Protein AF-A0A0U2ZY73-F1 (afdb_monomer_lite)

pLDDT: mean 90.76, std 13.46, range [48.34, 98.81]

Foldseek 3Di:
DDDDDDPPPPPPDDDDVVVVLQDKDWDDWEAFPVNQKIKTWIFGHDPPPVDDDDGTAIFIWMAGPVRDIDGDGDDRHHDDPDYADNVRPGD

Radius of gyration: 20.12 Å; chains: 1; bounding box: 36×16×78 Å

Sequence (91 aa):
MFLSASAAAAQENVFTPQHVAKLRVVTEVAIAPDGSQIAYVLTVPRDIPKEKDGPAWTELHVVDAKGTSAPFITGPVNIGAVAWTPDGKSI

Structure (mmCIF, N/CA/C/O backbone):
data_AF-A0A0U2ZY73-F1
#
_entry.id   AF-A0A0U2ZY73-F1
#
loop_
_atom_site.group_PDB
_atom_site.id
_atom_site.type_symbol
_atom_site.label_atom_id
_atom_site.label_alt_id
_atom_site.label_comp_id
_atom_site.label_asym_id
_atom_site.label_entity_id
_atom_site.label_seq_id
_atom_site.pdbx_PDB_ins_code
_atom_site.Cartn_x
_atom_site.Cartn_y
_atom_site.Cartn_z
_atom_site.occupancy
_atom_site.B_iso_or_equiv
_atom_site.auth_seq_id
_atom_site.auth_comp_id
_atom_site.auth_asym_id
_atom_site.auth_atom_id
_atom_site.pdbx_PDB_model_num
ATOM 1 N N . MET A 1 1 ? 3.805 -4.704 -59.903 1.00 53.50 1 MET A N 1
ATOM 2 C CA . MET A 1 1 ? 4.157 -3.614 -58.969 1.00 53.50 1 MET A CA 1
ATOM 3 C C . MET A 1 1 ? 3.354 -3.860 -57.701 1.00 53.50 1 MET A C 1
ATOM 5 O O . MET A 1 1 ? 2.135 -3.818 -57.771 1.00 53.50 1 MET A O 1
ATOM 9 N N . PHE A 1 2 ? 3.998 -4.297 -56.618 1.00 48.34 2 PHE A N 1
ATOM 10 C CA . PHE A 1 2 ? 3.312 -4.735 -55.396 1.00 48.34 2 PHE A CA 1
ATOM 11 C C . PHE A 1 2 ? 2.993 -3.529 -54.501 1.00 48.34 2 PHE A C 1
ATOM 13 O O . PHE A 1 2 ? 3.875 -2.712 -54.246 1.00 48.34 2 PHE A O 1
ATOM 20 N N . LEU A 1 3 ? 1.741 -3.416 -54.043 1.00 52.88 3 LEU A N 1
ATOM 21 C CA . LEU A 1 3 ? 1.348 -2.484 -52.985 1.00 52.88 3 LEU A CA 1
ATOM 22 C C . LEU A 1 3 ? 1.787 -3.063 -51.632 1.00 52.88 3 LEU A C 1
ATOM 24 O O . LEU A 1 3 ? 1.316 -4.130 -51.243 1.00 52.88 3 LEU A O 1
ATOM 28 N N . SER A 1 4 ? 2.651 -2.352 -50.906 1.00 61.06 4 SER A N 1
ATOM 29 C CA . SER A 1 4 ? 2.921 -2.629 -49.491 1.00 61.06 4 SER A CA 1
ATOM 30 C C . SER A 1 4 ? 1.871 -1.942 -48.623 1.00 61.06 4 SER A C 1
ATOM 32 O O . SER A 1 4 ? 1.758 -0.717 -48.640 1.00 61.06 4 SER A O 1
ATOM 34 N N . ALA A 1 5 ? 1.127 -2.719 -47.837 1.00 60.69 5 ALA A N 1
ATOM 35 C CA . ALA A 1 5 ? 0.329 -2.198 -46.734 1.00 60.69 5 ALA A CA 1
ATOM 36 C C . ALA A 1 5 ? 1.235 -2.001 -45.507 1.00 60.69 5 ALA A C 1
ATOM 38 O O . ALA A 1 5 ? 1.963 -2.911 -45.112 1.00 60.69 5 ALA A O 1
ATOM 39 N N . SER A 1 6 ? 1.211 -0.806 -44.915 1.00 61.81 6 SER A N 1
ATOM 40 C CA . SER A 1 6 ? 1.952 -0.492 -43.690 1.00 61.81 6 SER A CA 1
ATOM 41 C C . SER A 1 6 ? 1.294 -1.173 -42.484 1.00 61.81 6 SER A C 1
ATOM 43 O O . SER A 1 6 ? 0.152 -0.870 -42.145 1.00 61.81 6 SER A O 1
ATOM 45 N N . ALA A 1 7 ? 2.015 -2.080 -41.823 1.00 58.88 7 ALA A N 1
ATOM 46 C CA . ALA A 1 7 ? 1.582 -2.789 -40.615 1.00 58.88 7 ALA A CA 1
ATOM 47 C C . ALA A 1 7 ? 1.846 -1.981 -39.324 1.00 58.88 7 ALA A C 1
ATOM 49 O O . ALA A 1 7 ? 2.307 -2.521 -38.323 1.00 58.88 7 ALA A O 1
ATOM 50 N N . ALA A 1 8 ? 1.598 -0.669 -39.332 1.00 57.28 8 ALA A N 1
ATOM 51 C CA . ALA A 1 8 ? 2.030 0.223 -38.250 1.00 57.28 8 ALA A CA 1
ATOM 52 C C . ALA A 1 8 ? 1.091 0.290 -37.022 1.00 57.28 8 ALA A C 1
ATOM 54 O O . ALA A 1 8 ? 1.360 1.059 -36.108 1.00 57.28 8 ALA A O 1
ATOM 55 N N . ALA A 1 9 ? 0.008 -0.492 -36.958 1.00 55.78 9 ALA A N 1
ATOM 56 C CA . ALA A 1 9 ? -1.034 -0.316 -35.932 1.00 55.78 9 ALA A CA 1
ATOM 57 C C . ALA A 1 9 ? -1.074 -1.385 -34.814 1.00 55.78 9 ALA A C 1
ATOM 59 O O . ALA A 1 9 ? -1.995 -1.371 -34.005 1.00 55.78 9 ALA A O 1
ATOM 60 N N . ALA A 1 10 ? -0.112 -2.316 -34.740 1.00 58.25 10 ALA A N 1
ATOM 61 C CA . ALA A 1 10 ? -0.154 -3.428 -33.770 1.00 58.25 10 ALA A CA 1
ATOM 62 C C . ALA A 1 10 ? 0.761 -3.262 -32.536 1.00 58.25 10 ALA A C 1
ATOM 64 O O . ALA A 1 10 ? 0.703 -4.078 -31.619 1.00 58.25 10 ALA A O 1
ATOM 65 N N . GLN A 1 11 ? 1.609 -2.228 -32.491 1.00 61.06 11 GLN A N 1
ATOM 66 C CA . GLN A 1 11 ? 2.670 -2.118 -31.477 1.00 61.06 11 GLN A CA 1
ATOM 67 C C . GLN A 1 11 ? 2.185 -1.597 -30.108 1.00 61.06 11 GLN A C 1
ATOM 69 O O . GLN A 1 11 ? 2.848 -1.831 -29.102 1.00 61.06 11 GLN A O 1
ATOM 74 N N . GLU A 1 12 ? 1.032 -0.927 -30.040 1.00 62.22 12 GLU A N 1
ATOM 75 C CA . GLU A 1 12 ? 0.586 -0.194 -28.838 1.00 62.22 12 GLU A CA 1
ATOM 76 C C . GLU A 1 12 ? 0.180 -1.098 -27.653 1.00 62.22 12 GLU A C 1
ATOM 78 O O . GLU A 1 12 ? 0.149 -0.633 -26.520 1.00 62.22 12 GLU A O 1
ATOM 83 N N . ASN A 1 13 ? -0.075 -2.395 -27.875 1.00 74.31 13 ASN A N 1
ATOM 84 C CA . ASN A 1 13 ? -0.590 -3.314 -26.842 1.00 74.31 13 ASN A CA 1
ATOM 85 C C . ASN A 1 13 ? 0.280 -4.563 -26.612 1.00 74.31 13 ASN A C 1
ATOM 87 O O . ASN A 1 13 ? -0.195 -5.569 -26.083 1.00 74.31 13 ASN A O 1
ATOM 91 N N . VAL A 1 14 ? 1.553 -4.546 -27.016 1.00 90.44 14 VAL A N 1
ATOM 92 C CA . VAL A 1 14 ? 2.447 -5.691 -26.787 1.00 90.44 14 VAL A CA 1
ATOM 93 C C . VAL A 1 14 ? 2.913 -5.696 -25.332 1.00 90.44 14 VAL A C 1
ATOM 95 O O . VAL A 1 14 ? 3.525 -4.741 -24.856 1.00 90.44 14 VAL A O 1
ATOM 98 N N . PHE A 1 15 ? 2.657 -6.789 -24.610 1.00 90.69 15 PHE A N 1
ATOM 99 C CA . PHE A 1 15 ? 3.238 -6.987 -23.287 1.00 90.69 15 PHE A CA 1
ATOM 100 C C . PHE A 1 15 ? 4.751 -7.212 -23.410 1.00 90.69 15 PHE A C 1
ATOM 102 O O . PHE A 1 15 ? 5.191 -8.132 -24.097 1.00 90.69 15 PHE A O 1
ATOM 109 N N . THR A 1 16 ? 5.553 -6.371 -22.757 1.00 92.50 16 THR A N 1
ATOM 110 C CA . THR A 1 16 ? 7.020 -6.408 -22.827 1.00 92.50 16 THR A CA 1
ATOM 111 C C . THR A 1 16 ? 7.630 -6.742 -21.460 1.00 92.50 16 THR A C 1
ATOM 113 O O . THR A 1 16 ? 6.972 -6.551 -20.433 1.00 92.50 16 THR A O 1
ATOM 116 N N . PRO A 1 17 ? 8.901 -7.185 -21.386 1.00 91.44 17 PRO A N 1
ATOM 117 C CA . PRO A 1 17 ? 9.591 -7.381 -20.106 1.00 91.44 17 PRO A CA 1
ATOM 118 C C . PRO A 1 1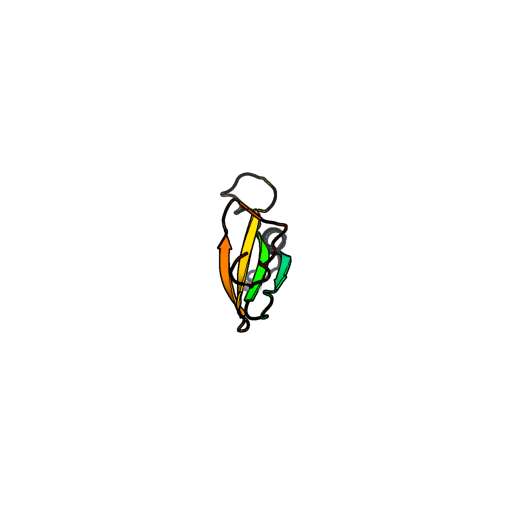7 ? 9.599 -6.132 -19.207 1.00 91.44 17 PRO A C 1
ATOM 120 O O . PRO A 1 17 ? 9.550 -6.241 -17.984 1.00 91.44 17 PRO A O 1
ATOM 123 N N . GLN A 1 18 ? 9.591 -4.934 -19.797 1.00 89.06 18 GLN A N 1
ATOM 124 C CA . GLN A 1 18 ? 9.520 -3.664 -19.075 1.00 89.06 18 GLN A CA 1
ATOM 125 C C . GLN A 1 18 ? 8.205 -3.504 -18.301 1.00 89.06 18 GLN A C 1
ATOM 127 O O . GLN A 1 18 ? 8.180 -2.794 -17.299 1.00 89.06 18 GLN A O 1
ATOM 132 N N . HIS A 1 19 ? 7.118 -4.156 -18.723 1.00 91.06 19 HIS A N 1
ATOM 133 C CA . HIS A 1 19 ? 5.872 -4.174 -17.957 1.00 91.06 19 HIS A CA 1
ATOM 134 C C . HIS A 1 19 ? 5.991 -5.032 -16.695 1.00 91.06 19 HIS A C 1
ATOM 136 O O . HIS A 1 19 ? 5.499 -4.623 -15.648 1.00 91.06 19 HIS A O 1
ATOM 142 N N . VAL A 1 20 ? 6.704 -6.165 -16.755 1.00 92.06 20 VAL A N 1
ATOM 143 C CA . VAL A 1 20 ? 6.980 -7.005 -15.573 1.00 92.06 20 VAL A CA 1
ATOM 144 C C . VAL A 1 20 ? 7.768 -6.213 -14.528 1.00 92.06 20 VAL A C 1
ATOM 146 O O . VAL A 1 20 ? 7.424 -6.231 -13.350 1.00 92.06 20 VAL A O 1
ATOM 149 N N . ALA A 1 21 ? 8.769 -5.442 -14.964 1.00 90.75 21 ALA A N 1
ATOM 150 C CA . ALA A 1 21 ? 9.563 -4.584 -14.081 1.00 90.75 21 ALA A CA 1
ATOM 151 C C . ALA A 1 21 ? 8.755 -3.451 -13.413 1.00 90.75 21 ALA A C 1
ATOM 153 O O . ALA A 1 21 ? 9.234 -2.853 -12.455 1.00 90.75 21 ALA A O 1
ATOM 154 N N . LYS A 1 22 ? 7.541 -3.153 -13.898 1.00 92.12 22 LYS A N 1
ATOM 155 C CA . LYS A 1 22 ? 6.634 -2.126 -13.356 1.00 92.12 22 LYS A CA 1
ATOM 156 C C . LYS A 1 22 ? 5.503 -2.702 -12.498 1.00 92.12 22 LYS A C 1
ATOM 158 O O . LYS A 1 22 ? 4.645 -1.943 -12.048 1.00 92.12 22 LYS A O 1
ATOM 163 N N . LEU A 1 23 ? 5.470 -4.019 -12.278 1.00 95.50 23 LEU A N 1
ATOM 164 C CA . LEU A 1 23 ? 4.427 -4.652 -11.474 1.00 95.50 23 LEU A CA 1
ATOM 165 C C . LEU A 1 23 ? 4.447 -4.128 -10.038 1.00 95.50 23 LEU A C 1
ATOM 167 O O . LEU A 1 23 ? 5.484 -4.108 -9.379 1.00 95.50 23 LEU A O 1
ATOM 171 N N . ARG A 1 24 ? 3.268 -3.750 -9.548 1.00 97.69 24 ARG A N 1
ATOM 172 C CA . ARG A 1 24 ? 3.034 -3.416 -8.143 1.00 97.69 24 ARG A CA 1
ATOM 173 C C . ARG A 1 24 ? 2.250 -4.553 -7.512 1.00 97.69 24 ARG A C 1
ATOM 175 O O . ARG A 1 24 ? 1.337 -5.091 -8.137 1.00 97.69 24 ARG A O 1
ATOM 182 N N . VAL A 1 25 ? 2.623 -4.927 -6.296 1.00 97.94 25 VAL A N 1
ATOM 183 C CA . VAL A 1 25 ? 2.089 -6.119 -5.626 1.00 97.94 25 VAL A CA 1
ATOM 184 C C . VAL A 1 25 ? 1.741 -5.774 -4.190 1.00 97.94 25 VAL A C 1
ATOM 186 O O . VAL A 1 25 ? 2.537 -5.143 -3.501 1.00 97.94 25 VAL A O 1
ATOM 189 N N . VAL A 1 26 ? 0.560 -6.192 -3.742 1.00 98.31 26 VAL A N 1
ATOM 190 C CA . VAL A 1 26 ? 0.186 -6.126 -2.327 1.00 98.31 26 VAL A CA 1
ATOM 191 C C . VAL A 1 26 ? 0.806 -7.319 -1.612 1.00 98.31 26 VAL A C 1
ATOM 193 O O . VAL A 1 26 ? 0.561 -8.459 -2.002 1.00 98.31 26 VAL A O 1
ATOM 196 N N . THR A 1 27 ? 1.624 -7.063 -0.594 1.00 98.25 27 THR A N 1
ATOM 197 C CA . THR A 1 27 ? 2.383 -8.107 0.120 1.00 98.25 27 THR A CA 1
ATOM 198 C C . THR A 1 27 ? 1.900 -8.345 1.544 1.00 98.25 27 THR A C 1
ATOM 200 O O . THR A 1 27 ? 2.164 -9.403 2.104 1.00 98.25 27 THR A O 1
ATOM 203 N N . GLU A 1 28 ? 1.185 -7.387 2.126 1.00 98.38 28 GLU A N 1
ATOM 204 C CA . GLU A 1 28 ? 0.635 -7.468 3.478 1.00 98.38 28 GLU A CA 1
ATOM 205 C C . GLU A 1 28 ? -0.701 -6.728 3.528 1.00 98.38 28 GLU A C 1
ATOM 207 O O . GLU A 1 28 ? -0.884 -5.733 2.823 1.00 98.38 28 GLU A O 1
ATOM 212 N N . VAL A 1 29 ? -1.633 -7.225 4.342 1.00 98.12 29 VAL A N 1
ATOM 213 C CA . VAL A 1 29 ? -2.971 -6.658 4.522 1.00 98.12 29 VAL A CA 1
ATOM 214 C C . VAL A 1 29 ? -3.354 -6.746 5.996 1.00 98.12 29 VAL A C 1
ATOM 216 O O . VAL A 1 29 ? -3.233 -7.810 6.599 1.00 98.12 29 VAL A O 1
ATOM 219 N N . ALA A 1 30 ? -3.876 -5.654 6.550 1.00 98.19 30 ALA A N 1
ATOM 220 C CA . ALA A 1 30 ? -4.440 -5.591 7.892 1.00 98.19 30 ALA A CA 1
ATOM 221 C C . ALA A 1 30 ? -5.806 -4.892 7.847 1.00 98.19 30 ALA A C 1
ATOM 223 O O . ALA A 1 30 ? -5.930 -3.768 7.361 1.00 98.19 30 ALA A O 1
ATOM 224 N N . ILE A 1 31 ? -6.843 -5.549 8.362 1.00 97.69 31 ILE A N 1
ATOM 225 C CA . ILE A 1 31 ? -8.211 -5.014 8.402 1.00 97.69 31 ILE A CA 1
ATOM 226 C C . ILE A 1 31 ? -8.431 -4.345 9.762 1.00 97.69 31 ILE A C 1
ATOM 228 O O . ILE A 1 31 ? -8.054 -4.915 10.788 1.00 97.69 31 ILE A O 1
ATOM 232 N N . ALA A 1 32 ? -9.023 -3.150 9.776 1.00 97.81 32 ALA A N 1
ATOM 233 C CA . ALA A 1 32 ? -9.385 -2.473 11.018 1.00 97.81 32 ALA A CA 1
ATOM 234 C C . ALA A 1 32 ? -10.424 -3.303 11.804 1.00 97.81 32 ALA A C 1
ATOM 236 O O . ALA A 1 32 ? -11.248 -3.979 11.185 1.00 97.81 32 ALA A O 1
ATOM 237 N N . PRO A 1 33 ? -10.451 -3.250 13.149 1.00 97.81 33 PRO A N 1
ATOM 238 C CA . PRO A 1 33 ? -11.383 -4.042 13.960 1.00 97.81 33 PRO A CA 1
ATOM 239 C C . PRO A 1 33 ? -12.868 -3.874 13.602 1.00 97.81 33 PRO A C 1
ATOM 241 O O . PRO A 1 33 ? -13.642 -4.817 13.747 1.00 97.81 33 PRO A O 1
ATOM 244 N N . ASP A 1 34 ? -13.272 -2.693 13.125 1.00 96.94 34 ASP A N 1
ATOM 245 C CA . ASP A 1 34 ? -14.647 -2.400 12.699 1.00 96.94 34 ASP A CA 1
ATOM 246 C C . ASP A 1 34 ? -14.928 -2.735 11.219 1.00 96.94 34 ASP A C 1
ATOM 248 O O . ASP A 1 34 ? -16.060 -2.601 10.755 1.00 96.94 34 ASP A O 1
ATOM 252 N N . GLY A 1 35 ? -13.906 -3.164 10.471 1.00 96.12 35 GLY A N 1
ATOM 253 C CA . GLY A 1 35 ? -13.983 -3.493 9.049 1.00 96.12 35 GLY A CA 1
ATOM 254 C C . GLY A 1 35 ? -14.170 -2.295 8.113 1.00 96.12 35 GLY A C 1
ATOM 255 O O . GLY A 1 35 ? -14.359 -2.497 6.914 1.00 96.12 35 GLY A O 1
ATOM 256 N N . SER A 1 36 ? -14.129 -1.058 8.617 1.00 96.12 36 SER A N 1
ATOM 257 C CA . SER A 1 36 ? -14.378 0.145 7.811 1.00 96.12 36 SER A CA 1
ATOM 258 C C . SER A 1 36 ? -13.224 0.486 6.865 1.00 96.12 36 SER A C 1
ATOM 260 O O . SER A 1 36 ? -13.439 1.098 5.813 1.00 96.12 36 SER A O 1
ATOM 262 N N . GLN A 1 37 ? -12.009 0.077 7.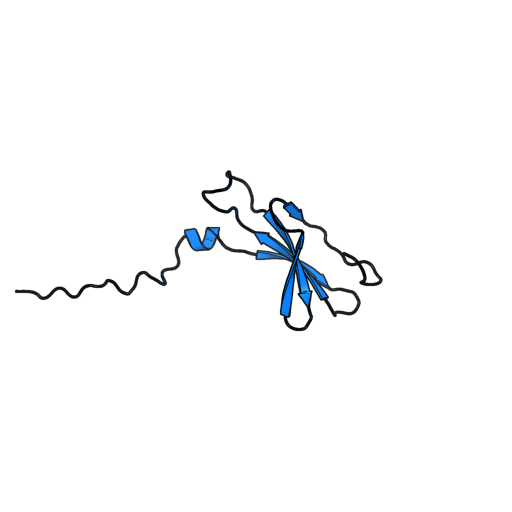238 1.00 97.75 37 GLN A N 1
ATOM 263 C CA . GLN A 1 37 ? -10.769 0.365 6.531 1.00 97.75 37 GLN A CA 1
ATOM 264 C C . GLN A 1 37 ? -9.865 -0.864 6.475 1.00 97.75 37 GLN A C 1
ATOM 266 O O . GLN A 1 37 ? -9.832 -1.696 7.387 1.00 97.75 37 GLN A O 1
ATOM 271 N N . ILE A 1 38 ? -9.093 -0.952 5.398 1.00 98.19 38 ILE A N 1
ATOM 272 C CA . ILE A 1 38 ? -8.086 -1.982 5.184 1.00 98.19 38 ILE A CA 1
ATOM 273 C C . ILE A 1 38 ? -6.779 -1.283 4.853 1.00 98.19 38 ILE A C 1
ATOM 275 O O . ILE A 1 38 ? -6.687 -0.539 3.880 1.00 98.19 38 ILE A O 1
ATOM 279 N N . ALA A 1 39 ? -5.755 -1.539 5.648 1.00 98.50 39 ALA A N 1
ATOM 280 C CA . ALA A 1 39 ? -4.406 -1.125 5.337 1.00 98.50 39 ALA A CA 1
ATOM 281 C C . ALA A 1 39 ? -3.692 -2.210 4.548 1.00 98.50 39 ALA A C 1
ATOM 283 O O . ALA A 1 39 ? -3.878 -3.402 4.804 1.00 98.50 39 ALA A O 1
ATOM 284 N N . TYR A 1 40 ? -2.861 -1.804 3.600 1.00 98.75 40 TYR A N 1
ATOM 285 C CA . TYR A 1 40 ? -2.084 -2.734 2.807 1.00 98.75 40 TYR A CA 1
ATOM 286 C C . TYR A 1 40 ? -0.706 -2.177 2.479 1.00 98.75 40 TYR A C 1
ATOM 288 O O . TYR A 1 40 ? -0.527 -0.979 2.246 1.00 98.75 40 TYR A O 1
ATOM 296 N N . VAL A 1 41 ? 0.271 -3.080 2.440 1.00 98.81 41 VAL A N 1
ATOM 297 C CA . VAL A 1 41 ? 1.630 -2.766 2.009 1.00 98.81 41 VAL A CA 1
ATOM 298 C C . VAL A 1 41 ? 1.743 -3.040 0.517 1.00 98.81 41 VAL A C 1
ATOM 300 O O . VAL A 1 41 ? 1.504 -4.159 0.056 1.00 98.81 41 VAL A O 1
ATOM 303 N N . LEU A 1 42 ? 2.105 -2.008 -0.239 1.00 98.75 42 LEU A N 1
ATOM 304 C CA . LEU A 1 42 ? 2.272 -2.044 -1.683 1.00 98.75 42 LEU A CA 1
ATOM 305 C C . LEU A 1 42 ? 3.756 -2.017 -2.038 1.00 98.75 42 LEU A C 1
ATOM 307 O O . LEU A 1 42 ? 4.451 -1.042 -1.764 1.00 98.75 42 LEU A O 1
ATOM 311 N N . THR A 1 43 ? 4.227 -3.060 -2.711 1.00 98.44 43 THR A N 1
ATOM 312 C CA . THR A 1 43 ? 5.551 -3.070 -3.334 1.00 98.44 43 THR A CA 1
ATOM 313 C C . THR A 1 43 ? 5.532 -2.189 -4.581 1.00 98.44 43 THR A C 1
ATOM 315 O O . THR A 1 43 ? 4.706 -2.382 -5.479 1.00 98.44 43 THR A O 1
ATOM 318 N N . VAL A 1 44 ? 6.450 -1.226 -4.645 1.00 98.00 44 VAL A N 1
ATOM 319 C CA . VAL A 1 44 ? 6.579 -0.238 -5.720 1.00 98.00 44 VAL A CA 1
ATOM 320 C C . VAL A 1 44 ? 7.976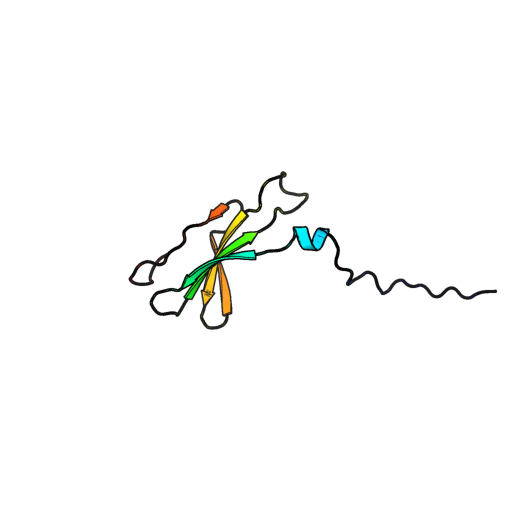 -0.342 -6.332 1.00 98.00 44 VAL A C 1
ATOM 322 O O . VAL A 1 44 ? 8.963 -0.048 -5.654 1.00 98.00 44 VAL A O 1
ATOM 325 N N . PRO A 1 45 ? 8.095 -0.771 -7.601 1.00 97.31 45 PRO A N 1
ATOM 326 C CA . PRO A 1 45 ? 9.381 -0.816 -8.283 1.00 97.31 45 PRO A CA 1
ATOM 327 C C . PRO A 1 45 ? 10.054 0.555 -8.359 1.00 97.31 45 PRO A C 1
ATOM 329 O O . PRO A 1 45 ? 9.396 1.593 -8.328 1.00 97.31 45 PRO A O 1
ATOM 332 N N . ARG A 1 46 ? 11.377 0.538 -8.528 1.00 95.81 46 ARG A N 1
ATOM 333 C CA . ARG A 1 46 ? 12.189 1.729 -8.803 1.00 95.81 46 ARG A CA 1
ATOM 334 C C . ARG A 1 46 ? 11.700 2.458 -10.056 1.00 95.81 46 ARG A C 1
ATOM 336 O O . ARG A 1 46 ? 11.401 1.809 -11.061 1.00 95.81 46 ARG A O 1
ATOM 343 N N . ASP A 1 47 ? 11.701 3.792 -10.042 1.00 91.81 47 ASP A N 1
ATOM 344 C CA . ASP A 1 47 ? 11.517 4.582 -11.267 1.00 91.81 47 ASP A CA 1
ATOM 345 C C . ASP A 1 47 ? 12.809 4.558 -12.103 1.00 91.81 47 ASP A C 1
ATOM 347 O O . ASP A 1 47 ? 13.731 5.346 -11.892 1.00 91.81 47 ASP A O 1
ATOM 351 N N . ILE A 1 48 ? 12.906 3.616 -13.042 1.00 87.19 48 ILE A N 1
ATOM 352 C CA . ILE A 1 48 ? 14.054 3.471 -13.946 1.00 87.19 48 ILE A CA 1
ATOM 353 C C . ILE A 1 48 ? 13.870 4.417 -15.149 1.00 87.19 48 ILE A C 1
ATOM 355 O O . ILE A 1 48 ? 12.832 4.342 -15.813 1.00 87.19 48 ILE A O 1
ATOM 359 N N . PRO A 1 49 ? 14.862 5.261 -15.508 1.00 88.94 49 PRO A N 1
ATOM 360 C CA . PRO A 1 49 ? 16.257 5.278 -15.038 1.00 88.94 49 PRO A CA 1
ATOM 361 C C . PRO A 1 49 ? 16.565 6.351 -13.974 1.00 88.94 49 PRO A C 1
ATOM 363 O O . PRO A 1 49 ? 17.727 6.702 -13.785 1.00 88.94 49 PRO A O 1
ATOM 366 N N . LYS A 1 50 ? 15.550 6.950 -13.340 1.00 92.62 50 LYS A N 1
ATOM 367 C CA . LYS A 1 50 ? 15.729 8.098 -12.434 1.00 92.62 50 LYS A CA 1
ATOM 368 C C . LYS A 1 50 ? 16.342 7.705 -11.092 1.00 92.62 50 LYS A C 1
ATOM 370 O O . LYS A 1 50 ? 17.086 8.486 -10.505 1.00 92.62 50 LYS A O 1
ATOM 375 N N . GLU A 1 51 ? 16.013 6.517 -10.602 1.00 94.00 51 GLU A N 1
ATOM 376 C CA . GLU A 1 51 ? 16.539 5.971 -9.358 1.00 94.00 51 GLU A CA 1
ATOM 377 C C . GLU A 1 51 ? 17.747 5.062 -9.594 1.00 94.00 51 GLU A C 1
ATOM 379 O O . GLU A 1 51 ? 17.875 4.408 -10.628 1.00 94.00 51 GLU A O 1
ATOM 384 N N . LYS A 1 52 ? 18.623 4.990 -8.587 1.00 93.31 52 LYS A N 1
ATOM 385 C CA . LYS A 1 52 ? 19.711 4.010 -8.543 1.00 93.31 52 LYS A CA 1
ATOM 386 C C . LYS A 1 52 ? 19.138 2.594 -8.424 1.00 93.31 52 LYS A C 1
ATOM 388 O O . LYS A 1 52 ? 18.134 2.383 -7.745 1.00 93.31 52 LYS A O 1
ATOM 393 N N . ASP A 1 53 ? 19.854 1.633 -8.999 1.00 91.50 53 ASP A N 1
ATOM 394 C CA . ASP A 1 53 ? 19.614 0.205 -8.801 1.00 91.50 53 ASP A CA 1
ATOM 395 C C . ASP A 1 53 ? 19.446 -0.160 -7.318 1.00 91.50 53 ASP A C 1
ATOM 397 O O . ASP A 1 53 ? 20.230 0.251 -6.454 1.00 91.50 53 ASP A O 1
ATOM 401 N N . GLY A 1 54 ? 18.429 -0.972 -7.037 1.00 92.88 54 GLY A N 1
ATOM 402 C CA . GLY A 1 54 ? 18.093 -1.438 -5.698 1.00 92.88 54 GLY A CA 1
ATOM 403 C C . GLY A 1 54 ? 16.772 -2.213 -5.671 1.00 92.88 54 GLY A C 1
ATOM 404 O O . GLY A 1 54 ? 16.060 -2.251 -6.678 1.00 92.88 54 GLY A O 1
ATOM 405 N N . PRO A 1 55 ? 16.423 -2.828 -4.526 1.00 94.94 55 PRO A N 1
ATOM 406 C CA . PRO A 1 55 ? 15.134 -3.494 -4.354 1.00 94.94 55 PRO A CA 1
ATOM 407 C C . PRO A 1 55 ? 13.984 -2.484 -4.440 1.00 94.94 55 PRO A C 1
ATOM 409 O O . PRO A 1 55 ? 14.193 -1.292 -4.205 1.00 94.94 55 PRO A O 1
ATOM 412 N N . ALA A 1 56 ? 12.780 -2.958 -4.756 1.00 97.50 56 ALA A N 1
ATOM 413 C CA . ALA A 1 56 ? 11.564 -2.148 -4.721 1.00 97.50 56 ALA A CA 1
ATOM 414 C C . ALA A 1 56 ? 11.331 -1.519 -3.334 1.00 97.50 56 ALA A C 1
ATOM 416 O O . ALA A 1 56 ? 11.794 -2.047 -2.324 1.00 97.50 56 ALA A O 1
ATOM 417 N N . TRP A 1 57 ? 10.607 -0.404 -3.304 1.00 98.31 57 TRP A N 1
ATOM 418 C CA . TRP A 1 57 ? 10.109 0.203 -2.072 1.00 98.31 57 TRP A CA 1
ATOM 419 C C . TRP A 1 57 ? 8.844 -0.507 -1.598 1.00 98.31 57 TRP A C 1
ATOM 421 O O . TRP A 1 57 ? 8.144 -1.128 -2.403 1.00 98.31 57 TRP A O 1
ATOM 431 N N . THR A 1 58 ? 8.518 -0.387 -0.314 1.00 98.69 58 THR A N 1
ATOM 432 C CA . THR A 1 58 ? 7.238 -0.857 0.226 1.00 98.69 58 THR A CA 1
ATOM 433 C C . THR A 1 58 ? 6.520 0.285 0.930 1.00 98.69 58 THR A C 1
ATOM 435 O O . THR A 1 58 ? 7.013 0.856 1.900 1.00 98.69 58 THR A O 1
ATOM 438 N N . GLU A 1 59 ? 5.349 0.636 0.411 1.00 98.75 59 GLU A N 1
ATOM 439 C CA . GLU A 1 59 ? 4.540 1.768 0.858 1.00 98.75 59 GLU A CA 1
ATOM 440 C C . GLU A 1 59 ? 3.307 1.295 1.621 1.00 98.75 59 GLU A C 1
ATOM 442 O O . GLU A 1 59 ? 2.764 0.235 1.317 1.00 98.75 59 GLU A O 1
ATOM 447 N N . LEU A 1 60 ? 2.811 2.113 2.545 1.00 98.75 60 LEU A N 1
ATOM 448 C CA . LEU A 1 60 ? 1.544 1.885 3.229 1.00 98.75 60 LEU A CA 1
ATOM 449 C C . LEU A 1 60 ? 0.431 2.702 2.585 1.00 98.75 60 LEU A C 1
ATOM 451 O O . LEU A 1 60 ? 0.542 3.920 2.417 1.00 98.75 60 LEU A O 1
ATOM 455 N N . HIS A 1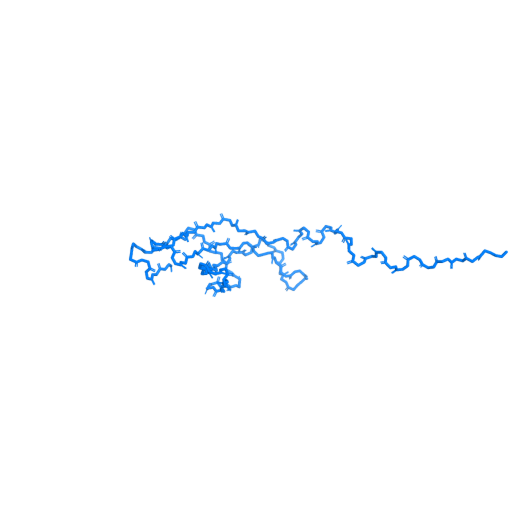 61 ? -0.659 2.020 2.276 1.00 98.75 61 HIS A N 1
ATOM 456 C CA . HIS A 1 61 ? -1.882 2.591 1.732 1.00 98.75 61 HIS A CA 1
ATOM 457 C C . HIS A 1 61 ? -3.070 2.097 2.555 1.00 98.75 61 HIS A C 1
ATOM 459 O O . HIS A 1 61 ? -3.009 1.028 3.165 1.00 98.75 61 HIS A O 1
ATOM 465 N N . VAL A 1 62 ? -4.154 2.867 2.566 1.00 98.50 62 VAL A N 1
ATOM 466 C CA . VAL A 1 62 ? -5.403 2.502 3.242 1.00 98.50 62 VAL A CA 1
ATOM 467 C C . VAL A 1 62 ? -6.549 2.626 2.252 1.00 98.50 62 VAL A C 1
ATOM 469 O O . VAL A 1 62 ? -6.650 3.616 1.532 1.00 98.50 62 VAL A O 1
ATOM 472 N N . VAL A 1 63 ? -7.408 1.613 2.210 1.00 98.50 63 VAL A N 1
ATOM 473 C CA . VAL A 1 63 ? -8.602 1.571 1.370 1.00 98.50 63 VAL A CA 1
ATOM 474 C C . VAL A 1 63 ? -9.854 1.472 2.233 1.00 98.50 63 VAL A C 1
ATOM 476 O O . VAL A 1 63 ? -9.888 0.723 3.211 1.00 98.50 63 VAL A O 1
ATOM 479 N N . ASP A 1 64 ? -10.877 2.249 1.885 1.00 97.19 64 ASP A N 1
ATOM 480 C CA . ASP A 1 64 ? -12.189 2.180 2.529 1.00 97.19 64 ASP A CA 1
ATOM 481 C C . ASP A 1 64 ? -13.050 1.027 1.973 1.00 97.19 64 ASP A C 1
ATOM 483 O O . ASP A 1 64 ? -12.755 0.423 0.938 1.00 97.19 64 ASP A O 1
ATOM 487 N N . ALA A 1 65 ? -14.175 0.740 2.632 1.00 91.19 65 ALA A N 1
ATOM 488 C CA . ALA A 1 65 ? -15.123 -0.290 2.194 1.00 91.19 65 ALA A CA 1
ATOM 489 C C . ALA A 1 65 ? -15.759 -0.044 0.805 1.00 91.19 65 ALA A C 1
ATOM 491 O O . ALA A 1 65 ? -16.389 -0.942 0.248 1.00 91.19 65 ALA A O 1
ATOM 492 N N . LYS A 1 66 ? -15.624 1.162 0.237 1.00 94.88 66 LYS A N 1
ATOM 493 C CA . LYS A 1 66 ? -16.101 1.507 -1.112 1.00 94.88 66 LYS A CA 1
ATOM 494 C C . LYS A 1 66 ? -15.016 1.306 -2.175 1.00 94.88 66 LYS A C 1
ATOM 496 O O . LYS A 1 66 ? -15.296 1.497 -3.357 1.00 94.88 66 LYS A O 1
ATOM 501 N N . GLY A 1 67 ? -13.806 0.910 -1.777 1.00 95.69 67 GLY A N 1
ATOM 502 C CA . GLY A 1 67 ? -12.659 0.739 -2.664 1.00 95.69 67 GLY A CA 1
ATOM 503 C C . GLY A 1 67 ? -11.875 2.029 -2.919 1.00 95.69 67 GLY A C 1
ATOM 504 O O . GLY A 1 67 ? -11.001 2.044 -3.785 1.00 95.69 67 GLY A O 1
ATOM 505 N N . THR A 1 68 ? -12.154 3.110 -2.186 1.00 97.88 68 THR A N 1
ATOM 506 C CA . THR A 1 68 ? -11.383 4.352 -2.280 1.00 97.88 68 THR A CA 1
ATOM 507 C C . THR A 1 68 ? -10.056 4.155 -1.564 1.00 97.88 68 THR A C 1
ATOM 509 O O . THR A 1 68 ? -10.016 4.102 -0.336 1.00 97.88 68 THR A O 1
ATOM 512 N N . SER A 1 69 ? -8.972 4.016 -2.327 1.00 97.81 69 SER A N 1
ATOM 513 C CA . SER A 1 69 ? -7.626 3.868 -1.772 1.00 97.81 69 SER A CA 1
ATOM 514 C C . SER A 1 69 ? -6.895 5.205 -1.703 1.00 97.81 69 SER A C 1
ATOM 516 O O . SER A 1 69 ? -6.961 6.004 -2.641 1.00 97.81 69 SER A O 1
ATOM 518 N N . ALA A 1 70 ? -6.175 5.427 -0.606 1.00 97.75 70 ALA A N 1
ATOM 519 C CA . ALA A 1 70 ? -5.345 6.595 -0.379 1.00 97.75 70 ALA A CA 1
ATOM 520 C C . ALA A 1 70 ? -3.936 6.200 0.105 1.00 97.75 70 ALA A C 1
ATOM 522 O O . ALA A 1 70 ? -3.784 5.259 0.894 1.00 97.75 70 ALA A O 1
ATOM 523 N N . PRO A 1 71 ? -2.897 6.942 -0.321 1.00 98.00 71 PRO A N 1
ATOM 524 C CA . PRO A 1 71 ? -1.560 6.790 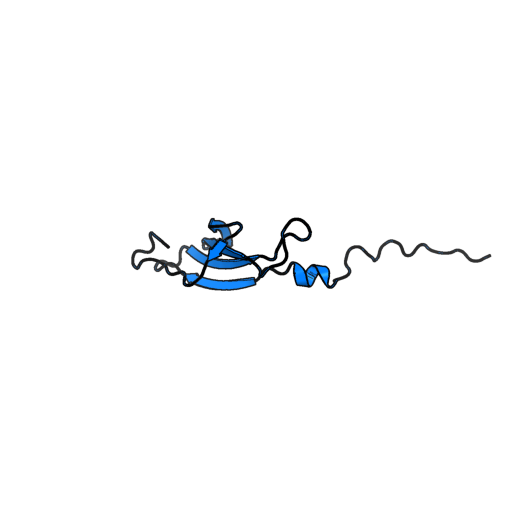0.233 1.00 98.00 71 PRO A CA 1
ATOM 525 C C . PRO A 1 71 ? -1.538 7.227 1.703 1.00 98.00 71 PRO A C 1
ATOM 527 O O . PRO A 1 71 ? -2.130 8.248 2.053 1.00 98.00 71 PRO A O 1
ATOM 530 N N . PHE A 1 72 ? -0.823 6.482 2.549 1.00 97.88 72 PHE A N 1
ATOM 531 C CA . PHE A 1 72 ? -0.636 6.823 3.962 1.00 97.88 72 PHE A CA 1
ATOM 532 C C . PHE A 1 72 ? 0.834 7.132 4.276 1.00 97.88 72 PHE A C 1
ATOM 534 O O . PHE A 1 72 ? 1.147 8.231 4.727 1.00 97.88 72 PHE A O 1
ATOM 541 N N . ILE A 1 73 ? 1.754 6.214 3.952 1.00 98.31 73 ILE A N 1
ATOM 542 C CA . ILE A 1 73 ? 3.209 6.441 4.015 1.00 98.31 73 ILE A CA 1
ATOM 543 C C . ILE A 1 73 ? 3.829 5.963 2.699 1.00 98.31 73 ILE A C 1
ATOM 545 O O . ILE A 1 73 ? 3.819 4.769 2.407 1.00 98.31 73 ILE A O 1
ATOM 549 N N . THR A 1 74 ? 4.371 6.886 1.902 1.00 98.12 74 THR A N 1
ATOM 550 C CA . THR A 1 74 ? 4.832 6.616 0.526 1.00 98.12 74 THR A CA 1
ATOM 551 C C . THR A 1 74 ? 6.213 7.188 0.225 1.00 98.12 74 THR A C 1
ATOM 553 O O . THR A 1 74 ? 6.713 8.042 0.958 1.00 98.12 74 THR A O 1
ATOM 556 N N . GLY A 1 75 ? 6.799 6.775 -0.902 1.00 96.56 75 GLY A N 1
ATOM 557 C CA . GLY A 1 75 ? 8.094 7.245 -1.381 1.00 96.56 75 GLY A CA 1
ATOM 558 C C . GLY A 1 75 ? 9.234 6.254 -1.110 1.00 96.56 75 GLY A C 1
ATOM 559 O O . GLY A 1 75 ? 8.998 5.047 -1.092 1.00 96.56 75 GLY A O 1
ATOM 560 N N . PRO A 1 76 ? 10.476 6.741 -0.906 1.00 96.50 76 PRO A N 1
ATOM 561 C CA . PRO A 1 76 ? 11.673 5.919 -0.693 1.00 96.50 76 PRO A CA 1
ATOM 562 C C . PRO A 1 76 ? 11.728 5.229 0.685 1.00 96.50 76 PRO A C 1
ATOM 564 O O . PRO A 1 76 ? 12.679 5.402 1.449 1.00 96.50 76 PRO A O 1
ATOM 567 N N . VAL A 1 77 ? 10.680 4.489 1.038 1.00 98.06 77 VAL A N 1
ATOM 568 C CA . VAL A 1 77 ? 10.461 3.873 2.352 1.00 98.06 77 VAL A CA 1
ATOM 569 C C . VAL A 1 77 ? 10.307 2.358 2.230 1.00 98.06 77 VAL A C 1
ATOM 571 O O . VAL A 1 77 ? 10.073 1.826 1.145 1.00 98.06 77 VAL A O 1
ATOM 574 N N . ASN A 1 78 ? 10.452 1.658 3.357 1.00 98.06 78 ASN A N 1
ATOM 575 C CA . ASN A 1 78 ? 10.199 0.223 3.440 1.00 98.06 78 ASN A CA 1
ATOM 576 C C . ASN A 1 78 ? 9.315 -0.082 4.655 1.00 98.06 78 ASN A C 1
ATOM 578 O O . ASN A 1 78 ? 9.816 -0.216 5.771 1.00 98.06 78 ASN A O 1
ATOM 582 N N . ILE A 1 79 ? 8.003 -0.145 4.436 1.00 98.31 79 ILE A N 1
ATOM 583 C CA . ILE A 1 79 ? 7.002 -0.504 5.444 1.00 98.31 79 ILE A CA 1
ATOM 584 C C . ILE A 1 79 ? 6.770 -2.022 5.469 1.00 98.31 79 ILE A C 1
ATOM 586 O O . ILE A 1 79 ? 6.820 -2.683 4.430 1.00 98.31 79 ILE A O 1
ATOM 590 N N . GLY A 1 80 ? 6.495 -2.562 6.656 1.00 97.06 80 GLY A N 1
ATOM 591 C CA . GLY A 1 80 ? 6.057 -3.938 6.887 1.00 97.06 80 GLY A CA 1
ATOM 592 C C . GLY A 1 80 ? 5.622 -4.137 8.340 1.00 97.06 80 GLY A C 1
ATOM 593 O O . GLY A 1 80 ? 5.823 -3.240 9.161 1.00 97.06 80 GLY A O 1
ATOM 594 N N . ALA A 1 81 ? 5.060 -5.308 8.646 1.00 96.88 81 ALA A N 1
ATOM 595 C CA . ALA A 1 81 ? 4.531 -5.658 9.968 1.00 96.88 81 ALA A CA 1
ATOM 596 C C . ALA A 1 81 ? 3.466 -4.658 10.456 1.00 96.88 81 ALA A C 1
ATOM 598 O O . ALA A 1 81 ? 3.513 -4.169 11.587 1.00 96.88 81 ALA A O 1
ATOM 599 N N . VAL A 1 82 ? 2.525 -4.328 9.572 1.00 97.56 82 VAL A N 1
ATOM 600 C CA . VAL A 1 82 ? 1.459 -3.360 9.829 1.00 97.56 82 VAL A CA 1
ATOM 601 C C . VAL A 1 82 ? 0.319 -4.006 10.611 1.00 97.56 82 VAL A C 1
ATOM 603 O O . VAL A 1 82 ? -0.134 -5.109 10.306 1.00 97.56 82 VAL A O 1
ATOM 606 N N . ALA A 1 83 ? -0.177 -3.306 11.628 1.00 98.06 83 ALA A N 1
ATOM 607 C CA . ALA A 1 83 ? -1.290 -3.771 12.442 1.00 98.06 83 ALA A CA 1
ATOM 608 C C . ALA A 1 83 ? -2.077 -2.591 13.005 1.00 98.06 83 ALA A C 1
ATOM 610 O O . ALA A 1 83 ? -1.503 -1.623 13.495 1.00 98.06 8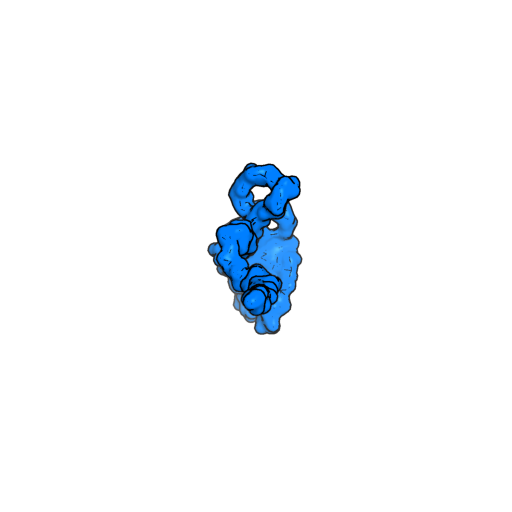3 ALA A O 1
ATOM 611 N N . TRP A 1 84 ? -3.400 -2.703 12.980 1.00 98.31 84 TRP A N 1
ATOM 612 C CA . TRP A 1 84 ? -4.273 -1.726 13.616 1.00 98.31 84 TRP A CA 1
ATOM 613 C C . TRP A 1 84 ? -4.206 -1.838 15.138 1.00 98.31 84 TRP A C 1
ATOM 615 O O . TRP A 1 84 ? -4.079 -2.933 15.697 1.00 98.31 84 TRP A O 1
ATOM 625 N N . THR A 1 85 ? -4.373 -0.710 15.824 1.00 98.19 85 THR A N 1
ATOM 626 C CA . THR A 1 85 ? -4.647 -0.719 17.261 1.00 98.19 85 THR A CA 1
ATOM 627 C C . THR A 1 85 ? -5.973 -1.433 17.552 1.00 98.19 85 THR A C 1
ATOM 629 O O . THR A 1 85 ? -6.873 -1.434 16.708 1.00 98.19 85 THR A O 1
ATOM 632 N N . PRO A 1 86 ? -6.160 -2.011 18.757 1.00 97.75 86 PRO A N 1
ATOM 633 C CA . PRO A 1 86 ? -7.405 -2.702 19.103 1.00 97.75 86 PRO A CA 1
ATOM 634 C C . PRO A 1 86 ? -8.666 -1.831 19.007 1.00 97.75 86 PRO A C 1
ATOM 636 O O . PRO A 1 86 ? -9.755 -2.356 18.799 1.00 97.75 86 PRO A O 1
ATOM 639 N N . ASP A 1 87 ? -8.530 -0.511 19.163 1.00 97.44 87 ASP A N 1
ATOM 640 C CA . ASP A 1 87 ? -9.628 0.449 19.018 1.00 97.44 87 ASP A CA 1
ATOM 641 C C . ASP A 1 87 ? -9.841 0.933 17.572 1.00 97.44 87 ASP A C 1
ATOM 643 O O . ASP A 1 87 ? -10.756 1.717 17.327 1.00 97.44 87 ASP A O 1
ATOM 647 N N . GLY A 1 88 ? -9.008 0.487 16.626 1.00 96.06 88 GLY A N 1
ATOM 648 C CA . GLY A 1 88 ? -9.101 0.801 15.200 1.00 96.06 88 GLY A CA 1
ATOM 649 C C . GLY A 1 88 ? -8.805 2.252 14.828 1.00 96.06 88 GLY A C 1
ATOM 650 O O . GLY A 1 88 ? -9.036 2.638 13.686 1.00 96.06 88 GLY A O 1
ATOM 651 N N . LYS A 1 89 ? -8.317 3.073 15.765 1.00 94.44 89 LYS A N 1
ATOM 652 C CA . LYS A 1 89 ? -8.089 4.508 15.524 1.00 94.44 89 LYS A CA 1
ATOM 653 C C . LYS A 1 89 ? -6.732 4.818 14.905 1.00 94.44 89 LYS A C 1
ATOM 655 O O . LYS A 1 89 ? -6.573 5.901 14.346 1.00 94.44 89 LYS A O 1
ATOM 660 N N . SER A 1 90 ? -5.785 3.888 15.009 1.00 95.38 90 SER A N 1
ATOM 661 C CA . SER A 1 90 ? -4.416 4.061 14.535 1.00 95.38 90 SER A CA 1
ATOM 662 C C . SER A 1 90 ? -3.879 2.790 13.889 1.00 95.38 90 SER A C 1
ATOM 664 O O . SER A 1 90 ? -4.335 1.681 14.183 1.00 95.38 90 SER A O 1
ATOM 666 N N . ILE A 1 91 ? -2.868 2.983 13.048 1.00 93.56 91 ILE A N 1
ATOM 667 C CA . ILE A 1 91 ? -2.051 1.955 12.410 1.00 93.56 91 ILE A CA 1
ATOM 668 C C . ILE A 1 91 ? -0.602 2.424 12.312 1.00 93.56 91 ILE A C 1
ATOM 670 O O . ILE A 1 91 ? -0.402 3.657 12.196 1.00 93.56 91 ILE A O 1
#

Secondary structure (DSSP, 8-state):
-PPPPP-TTSGGG---HHHHTT--EEEEEEE-TTSSEEEEEEEE---TTTSPS-PPEEEEEEEETTS-EEEEE-SS-B--S----TTSS--